Protein AF-A0A7V5C3I6-F1 (afdb_monomer_lite)

pLDDT: mean 86.33, std 15.43, range [36.5, 98.44]

Sequence (173 aa):
MKNFNYNYIMQIPNIIKRISQILKKQNAKAIIVGGSVRDHFLQLPVKDYDIEVYGLNSIKQLEKILKEYGKVNLVGKSFGVLKFVYDDQGYDFSFPRIETKVSQGHRGFDIECNGMMSFQEASLRRDFTINAMGYDIEEQKFIDPFGAKEDIQIKTLRHIDNSSFVEDPLRVY

Secondary structure (DSSP, 8-state):
-------PPPP--HHHHHHHHHHHHTT-EEEEETHHHHHHHTTPPP---EEEEES-S-HHHHHHHHHTTSEEEEE-TTTTEEEEEETTEEEEEE--EEEEE-SSSTT-EEEEE-TTS-HHHHHTTSSBGGGS-EEETTTTEEE-TT-HHHHHHHT---BS-TTGGGG-GGGG-

Foldseek 3Di:
DPPQPPPDQDDDDPVVLVLQVVLVVLVKFKKWFFPQQLCVSVVHDRDATEIEMADDADLVVVVVSLVVAADWDQDDPQFAWIWRAHPNDTHIYGYQWDWDAQDADDVRTRIDGGRHDDLLRSLLLDFWQSRSKIATSVVSDIDRPQCNSVCVVVVHTHGSDPVCVVGDPVSPD

Structure (mmCIF, N/CA/C/O backbone):
data_AF-A0A7V5C3I6-F1
#
_entry.id   AF-A0A7V5C3I6-F1
#
loop_
_atom_site.group_PDB
_atom_site.id
_atom_site.type_symbol
_atom_site.label_atom_id
_atom_site.label_alt_id
_atom_site.label_comp_id
_atom_site.label_asym_id
_atom_site.label_entity_id
_atom_site.label_seq_id
_atom_site.pdbx_PDB_ins_code
_atom_site.Cartn_x
_atom_site.Cartn_y
_atom_site.Cartn_z
_atom_site.occupancy
_atom_site.B_iso_or_equiv
_atom_site.auth_seq_id
_atom_site.auth_comp_id
_atom_site.auth_asym_id
_atom_site.auth_atom_id
_atom_site.pdbx_PDB_model_num
ATOM 1 N N . MET A 1 1 ? -2.925 4.618 -31.456 1.00 43.75 1 MET A N 1
ATOM 2 C CA . MET A 1 1 ? -2.403 4.551 -30.072 1.00 43.75 1 MET A CA 1
ATOM 3 C C . MET A 1 1 ? -3.512 5.023 -29.146 1.00 43.75 1 MET A C 1
ATOM 5 O O . MET A 1 1 ? -4.121 6.038 -29.458 1.00 43.75 1 MET A O 1
ATOM 9 N N . LYS A 1 2 ? -3.862 4.276 -28.090 1.00 46.72 2 LYS A N 1
ATOM 10 C CA . LYS A 1 2 ? -4.814 4.788 -27.092 1.00 46.72 2 LYS A CA 1
ATOM 11 C C . LYS A 1 2 ? -4.102 5.916 -26.343 1.00 46.72 2 LYS A C 1
ATOM 13 O O . LYS A 1 2 ? -3.099 5.656 -25.690 1.00 46.72 2 LYS A O 1
ATOM 18 N N . ASN A 1 3 ? -4.590 7.148 -26.469 1.00 45.53 3 ASN A N 1
ATOM 19 C CA . ASN A 1 3 ? -4.168 8.242 -25.601 1.00 45.53 3 ASN A CA 1
ATOM 20 C C . ASN A 1 3 ? -4.714 7.939 -24.207 1.00 45.53 3 ASN A C 1
ATOM 22 O O . ASN A 1 3 ? -5.885 8.182 -23.918 1.00 45.53 3 ASN A O 1
ATOM 26 N N . PHE A 1 4 ? -3.890 7.325 -23.369 1.00 53.56 4 PHE A N 1
ATOM 27 C CA . PHE A 1 4 ? -4.213 7.139 -21.967 1.00 53.56 4 PHE A CA 1
ATOM 28 C C . PHE A 1 4 ? -4.214 8.522 -21.311 1.00 53.56 4 PHE A C 1
ATOM 30 O O . PHE A 1 4 ? -3.188 9.191 -21.214 1.00 53.56 4 PHE A O 1
ATOM 37 N N . ASN A 1 5 ? -5.395 9.000 -20.933 1.00 50.06 5 ASN A N 1
ATOM 38 C CA . ASN A 1 5 ? -5.539 10.268 -20.238 1.00 50.06 5 ASN A CA 1
ATOM 39 C C . ASN A 1 5 ? -5.272 10.010 -18.749 1.00 50.06 5 ASN A C 1
ATOM 41 O O . ASN A 1 5 ? -6.142 9.538 -18.024 1.00 50.06 5 ASN A O 1
ATOM 45 N N . TYR A 1 6 ? -4.035 10.238 -18.311 1.00 54.91 6 TYR A N 1
ATOM 46 C CA . TYR A 1 6 ? -3.531 9.816 -16.995 1.00 54.91 6 TYR A CA 1
ATOM 47 C C . TYR A 1 6 ? -3.998 10.676 -15.806 1.00 54.91 6 TYR A C 1
ATOM 49 O O . TYR A 1 6 ? -3.536 10.477 -14.688 1.00 54.91 6 TYR A O 1
ATOM 57 N N . ASN A 1 7 ? -4.916 11.620 -16.029 1.00 56.94 7 ASN A N 1
ATOM 58 C CA . ASN A 1 7 ? -5.404 12.567 -15.018 1.00 56.94 7 ASN A CA 1
ATOM 59 C C . ASN A 1 7 ? -6.682 12.103 -14.294 1.00 56.94 7 ASN A C 1
ATOM 61 O O . ASN A 1 7 ? -7.469 12.930 -13.840 1.00 56.94 7 ASN A O 1
ATOM 65 N N . TYR A 1 8 ? -6.916 10.796 -14.180 1.00 73.06 8 TYR A N 1
ATOM 66 C CA . TYR A 1 8 ? -8.081 10.286 -13.458 1.00 73.06 8 TYR A CA 1
ATOM 67 C C . TYR A 1 8 ? -7.733 9.919 -12.017 1.00 73.06 8 TYR A C 1
ATOM 69 O O . TYR A 1 8 ? -6.922 9.030 -11.763 1.00 73.06 8 TYR A O 1
ATOM 77 N N . ILE A 1 9 ? -8.404 10.603 -11.091 1.00 86.19 9 ILE A N 1
ATOM 78 C CA . ILE A 1 9 ? -8.501 10.258 -9.670 1.00 86.19 9 ILE A CA 1
ATOM 79 C C . ILE A 1 9 ? -8.999 8.811 -9.556 1.00 86.19 9 ILE A C 1
ATOM 81 O O . ILE A 1 9 ? -9.980 8.439 -10.210 1.00 86.19 9 ILE A O 1
ATOM 85 N N . MET A 1 10 ? -8.339 7.995 -8.731 1.00 91.44 10 MET A N 1
ATOM 86 C CA . MET A 1 10 ? -8.808 6.636 -8.455 1.00 91.44 10 MET A CA 1
ATOM 87 C C . MET A 1 10 ? -10.135 6.690 -7.692 1.00 91.44 10 MET A C 1
ATOM 89 O O . MET A 1 10 ? -10.285 7.424 -6.710 1.00 91.44 10 MET A O 1
ATOM 93 N N . GLN A 1 11 ? -11.113 5.895 -8.126 1.00 91.12 11 GLN A N 1
ATOM 94 C CA . GLN A 1 11 ? -12.330 5.687 -7.346 1.00 91.12 11 GLN A CA 1
ATOM 95 C C . GLN A 1 11 ? -12.009 4.723 -6.215 1.00 91.12 11 GLN A C 1
ATOM 97 O O . GLN A 1 11 ? -11.634 3.591 -6.471 1.00 91.12 11 GLN A O 1
ATOM 102 N N . ILE A 1 12 ? -12.124 5.190 -4.974 1.00 94.12 12 ILE A N 1
ATOM 103 C CA . ILE A 1 12 ? -11.681 4.453 -3.787 1.00 94.12 12 ILE A CA 1
ATOM 104 C C . ILE A 1 12 ? -12.865 4.293 -2.827 1.00 94.12 12 ILE A C 1
ATOM 106 O O . ILE A 1 12 ? -13.585 5.279 -2.607 1.00 94.12 12 ILE A O 1
ATOM 110 N N . PRO A 1 13 ? -13.053 3.105 -2.219 1.00 95.94 13 PRO A N 1
ATOM 111 C CA . PRO A 1 13 ? -14.035 2.876 -1.166 1.00 95.94 13 PRO A CA 1
ATOM 112 C C . PRO A 1 13 ? -13.999 3.942 -0.063 1.00 95.94 13 PRO A C 1
ATOM 114 O O . PRO A 1 13 ? -12.937 4.324 0.435 1.00 95.94 13 PRO A O 1
ATOM 117 N N . ASN A 1 14 ? -15.178 4.398 0.369 1.00 97.12 14 ASN A N 1
ATOM 118 C CA . ASN A 1 14 ? -15.300 5.454 1.383 1.00 97.12 14 ASN A CA 1
ATOM 119 C C . ASN A 1 14 ? -14.627 5.085 2.711 1.00 97.12 14 ASN A C 1
ATOM 121 O O . ASN A 1 14 ? -14.082 5.959 3.383 1.00 97.12 14 ASN A O 1
ATOM 125 N N . ILE A 1 15 ? -14.625 3.799 3.071 1.00 97.69 15 ILE A N 1
ATOM 126 C CA . ILE A 1 15 ? -13.951 3.324 4.279 1.00 97.69 15 ILE A CA 1
ATOM 127 C C . ILE A 1 15 ? -12.433 3.546 4.216 1.00 97.69 15 ILE A C 1
ATOM 129 O O . ILE A 1 15 ? -11.852 4.045 5.178 1.00 97.69 15 ILE A O 1
ATOM 133 N N . ILE A 1 16 ? -11.800 3.286 3.067 1.00 97.88 16 ILE A N 1
ATOM 134 C CA . ILE A 1 16 ? -10.365 3.527 2.868 1.00 97.88 16 ILE A CA 1
ATOM 135 C C . ILE A 1 16 ? -10.072 5.031 2.949 1.00 97.88 16 ILE A C 1
ATOM 137 O O . ILE A 1 16 ? -9.150 5.434 3.655 1.00 97.88 16 ILE A O 1
ATOM 141 N N . LYS A 1 17 ? -10.893 5.876 2.304 1.00 97.81 17 LYS A N 1
ATOM 142 C CA . LYS A 1 17 ? -10.765 7.344 2.404 1.00 97.81 17 LYS A CA 1
ATOM 143 C C . LYS A 1 17 ? -10.857 7.823 3.856 1.00 97.81 17 LYS A C 1
ATOM 145 O O . LYS A 1 17 ? -10.061 8.648 4.290 1.00 97.81 17 LYS A O 1
ATOM 150 N N . ARG A 1 18 ? -11.797 7.278 4.633 1.00 98.00 18 ARG A N 1
ATOM 151 C CA . ARG A 1 18 ? -11.964 7.619 6.053 1.00 98.00 18 ARG A CA 1
ATOM 152 C C . ARG A 1 18 ? -10.750 7.211 6.891 1.00 98.00 18 ARG A C 1
ATOM 154 O O . ARG A 1 18 ? -10.293 8.005 7.709 1.00 98.00 18 ARG A O 1
ATOM 161 N N . ILE A 1 19 ? -10.215 6.008 6.681 1.00 98.25 19 ILE A N 1
ATOM 162 C CA . ILE A 1 19 ? -8.999 5.533 7.361 1.00 98.25 19 ILE A CA 1
ATOM 163 C C . ILE A 1 19 ? -7.799 6.417 6.998 1.00 98.25 19 ILE A C 1
ATOM 165 O O . ILE A 1 19 ? -7.055 6.836 7.883 1.00 98.25 19 ILE A O 1
ATOM 169 N N . SER A 1 20 ? -7.653 6.764 5.720 1.00 98.25 20 SER A N 1
ATOM 170 C CA . SER A 1 20 ? -6.598 7.650 5.219 1.00 98.25 20 SER A CA 1
ATOM 171 C C . SER A 1 20 ? -6.600 9.018 5.919 1.00 98.25 20 SER A C 1
ATOM 173 O O . SER A 1 20 ? -5.565 9.466 6.413 1.00 98.25 20 SER A O 1
ATOM 175 N N . GLN A 1 21 ? -7.773 9.627 6.109 1.00 98.19 21 GLN A N 1
ATOM 176 C CA . GLN A 1 21 ? -7.903 10.890 6.847 1.00 98.19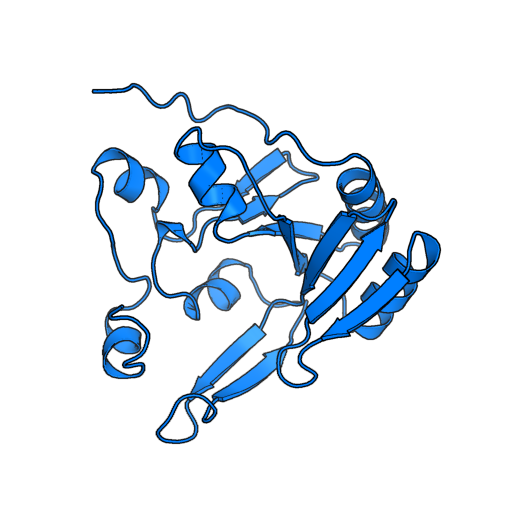 21 GLN A CA 1
ATOM 177 C C . GLN A 1 21 ? -7.475 10.782 8.319 1.00 98.19 21 GLN A C 1
ATOM 179 O O . GLN A 1 21 ? -6.961 11.743 8.895 1.00 98.19 21 GLN A O 1
ATOM 184 N N . ILE A 1 22 ? -7.693 9.630 8.959 1.00 97.69 22 ILE A N 1
ATOM 185 C CA . ILE A 1 22 ? -7.268 9.385 10.347 1.00 97.69 22 ILE A CA 1
ATOM 186 C C . ILE A 1 22 ? -5.752 9.239 10.416 1.00 97.69 22 ILE A C 1
ATOM 188 O O . ILE A 1 22 ? -5.126 9.824 11.299 1.00 97.69 22 ILE A O 1
ATOM 192 N N . LEU A 1 23 ? -5.165 8.509 9.467 1.00 97.94 23 LEU A N 1
ATOM 193 C CA . LEU A 1 23 ? -3.717 8.378 9.337 1.00 97.94 23 LEU A CA 1
ATOM 194 C C . LEU A 1 23 ? -3.065 9.747 9.122 1.00 97.94 23 LEU A C 1
ATOM 196 O O . LEU A 1 23 ? -2.117 10.079 9.832 1.00 97.94 23 LEU A O 1
ATOM 200 N N . LYS A 1 24 ? -3.649 10.597 8.268 1.00 97.81 24 LYS A N 1
ATOM 201 C CA . LYS A 1 24 ? -3.177 11.971 8.037 1.00 97.81 24 LYS A CA 1
ATOM 202 C C . LYS A 1 24 ? -3.091 12.793 9.319 1.00 97.81 24 LYS A C 1
ATOM 204 O O . LYS A 1 24 ? -2.102 13.487 9.538 1.00 97.81 24 LYS A O 1
ATOM 209 N N . LYS A 1 25 ? -4.082 12.681 10.210 1.00 97.12 25 LYS A N 1
ATOM 210 C CA . LYS A 1 25 ? -4.068 13.362 11.522 1.00 97.12 25 LYS A CA 1
ATOM 211 C C . LYS A 1 25 ? -2.940 12.885 12.442 1.00 97.12 25 LYS A C 1
ATOM 213 O O . LYS A 1 25 ? -2.600 13.586 13.387 1.00 97.12 25 LYS A O 1
ATOM 218 N N . GLN A 1 26 ? -2.374 11.710 12.179 1.00 95.94 26 GLN A N 1
ATOM 219 C CA . GLN A 1 26 ? -1.229 11.150 12.897 1.00 95.94 26 GLN A CA 1
ATOM 220 C C . GLN A 1 26 ? 0.094 11.357 12.141 1.00 95.94 26 GLN A C 1
ATOM 222 O O . GLN A 1 26 ? 1.077 10.697 12.461 1.00 95.94 26 GLN A O 1
ATOM 227 N N . ASN A 1 27 ? 0.129 12.261 11.151 1.00 96.19 27 ASN A N 1
ATOM 228 C CA . ASN A 1 27 ? 1.264 12.481 10.244 1.00 96.19 27 ASN A CA 1
ATOM 229 C C . ASN A 1 27 ? 1.679 11.228 9.452 1.00 96.19 27 ASN A C 1
ATOM 231 O O . ASN A 1 27 ? 2.820 11.110 9.007 1.00 96.19 27 ASN A O 1
ATOM 235 N N . ALA A 1 28 ? 0.740 10.305 9.257 1.00 97.62 28 ALA A N 1
ATOM 236 C CA . ALA A 1 28 ? 0.895 9.130 8.420 1.00 97.62 28 ALA A CA 1
ATOM 237 C C . ALA A 1 28 ? 0.120 9.289 7.108 1.00 97.62 28 ALA A C 1
ATOM 239 O O . ALA A 1 28 ? -0.793 10.105 6.996 1.00 97.62 28 ALA A O 1
ATOM 240 N N . LYS A 1 29 ? 0.463 8.487 6.106 1.00 97.50 29 LYS A N 1
ATOM 241 C CA . LYS A 1 29 ? -0.209 8.468 4.804 1.00 97.50 29 LYS A CA 1
ATOM 242 C C . LYS A 1 29 ? -0.487 7.044 4.359 1.00 97.50 29 LYS A C 1
ATOM 244 O O . LYS A 1 29 ? 0.304 6.138 4.618 1.00 97.50 29 LYS A O 1
ATOM 249 N N . ALA A 1 30 ? -1.617 6.877 3.689 1.00 98.25 30 ALA A N 1
ATOM 250 C CA . ALA A 1 30 ? -2.026 5.635 3.062 1.00 98.25 30 ALA A CA 1
ATOM 251 C C . ALA A 1 30 ? -1.790 5.740 1.552 1.00 98.25 30 ALA A C 1
ATOM 253 O O . ALA A 1 30 ? -2.317 6.643 0.897 1.00 98.25 30 ALA A O 1
ATOM 254 N N . ILE A 1 31 ? -0.988 4.823 1.018 1.00 98.44 31 ILE A N 1
ATOM 255 C CA . ILE A 1 31 ? -0.669 4.749 -0.405 1.00 98.44 31 ILE A CA 1
ATOM 256 C C . ILE A 1 31 ? -1.265 3.453 -0.946 1.00 98.44 31 ILE A C 1
ATOM 258 O O . ILE A 1 31 ? -0.941 2.375 -0.457 1.00 98.44 31 ILE A O 1
ATOM 262 N N . ILE A 1 32 ? -2.134 3.552 -1.950 1.00 97.94 32 ILE A N 1
ATOM 263 C CA . ILE A 1 32 ? -2.623 2.379 -2.686 1.00 97.94 32 ILE A CA 1
ATOM 264 C C . ILE A 1 32 ? -1.499 1.900 -3.600 1.00 97.94 32 ILE A C 1
ATOM 266 O O . ILE A 1 32 ? -0.868 2.725 -4.260 1.00 97.94 32 ILE A O 1
ATOM 270 N N . VAL A 1 33 ? -1.235 0.595 -3.636 1.00 96.69 33 VAL A N 1
ATOM 271 C CA . VAL A 1 33 ? -0.082 0.018 -4.342 1.00 96.69 33 VAL A CA 1
ATOM 272 C C . VAL A 1 33 ? -0.453 -1.191 -5.201 1.00 96.69 33 VAL A C 1
ATOM 274 O O . VAL A 1 33 ? -1.577 -1.696 -5.168 1.00 96.69 33 VAL A O 1
ATOM 277 N N . GLY A 1 34 ? 0.518 -1.660 -5.987 1.00 90.81 34 GLY A N 1
ATOM 278 C CA . GLY A 1 34 ? 0.451 -2.950 -6.666 1.00 90.81 34 GLY A CA 1
ATOM 279 C C . GLY A 1 34 ? -0.521 -2.981 -7.844 1.00 90.81 34 GLY A C 1
ATOM 280 O O . GLY A 1 34 ? -0.663 -2.012 -8.596 1.00 90.81 34 GLY A O 1
ATOM 281 N N . GLY A 1 35 ? -1.178 -4.132 -8.018 1.00 91.00 35 GLY A N 1
ATOM 282 C CA . GLY A 1 35 ? -2.026 -4.411 -9.178 1.00 91.00 35 GLY A CA 1
ATOM 283 C C . GLY A 1 35 ? -3.177 -3.423 -9.338 1.00 91.00 35 GLY A C 1
ATOM 284 O O . GLY A 1 35 ? -3.503 -3.057 -10.459 1.00 91.00 35 GLY A O 1
ATOM 285 N N . SER A 1 36 ? -3.727 -2.914 -8.235 1.00 93.56 36 SER A N 1
ATOM 286 C CA . SER A 1 36 ? -4.825 -1.942 -8.248 1.00 93.56 36 SER A CA 1
ATOM 287 C C . SER A 1 36 ? -4.473 -0.642 -8.985 1.00 93.56 36 SER A C 1
ATOM 289 O O . SER A 1 36 ? -5.273 -0.126 -9.769 1.0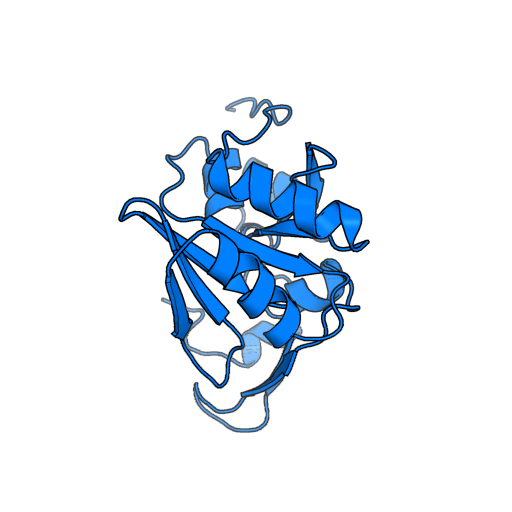0 93.56 36 SER A O 1
ATOM 291 N N . VAL A 1 37 ? -3.249 -0.138 -8.795 1.00 94.44 37 VAL A N 1
ATOM 292 C CA . VAL A 1 37 ? -2.767 1.072 -9.468 1.00 94.44 37 VAL A CA 1
ATOM 293 C C . VAL A 1 37 ? -2.502 0.762 -10.938 1.00 94.44 37 VAL A C 1
ATOM 295 O O . VAL A 1 37 ? -2.988 1.476 -11.808 1.00 94.44 37 VAL A O 1
ATOM 298 N N . ARG A 1 38 ? -1.807 -0.340 -11.244 1.00 92.88 38 ARG A N 1
ATOM 299 C CA . ARG A 1 38 ? -1.581 -0.792 -12.628 1.00 92.88 38 ARG A CA 1
ATOM 300 C C . ARG A 1 38 ? -2.895 -0.929 -13.402 1.00 92.88 38 ARG A C 1
ATOM 302 O O . ARG A 1 38 ? -3.021 -0.408 -14.509 1.00 92.88 38 ARG A O 1
ATOM 309 N N . ASP A 1 39 ? -3.867 -1.620 -12.822 1.00 92.25 39 ASP A N 1
ATOM 310 C CA . ASP A 1 39 ? -5.148 -1.927 -13.451 1.00 92.25 39 ASP A CA 1
ATOM 311 C C . ASP A 1 39 ? -5.941 -0.641 -13.727 1.00 92.25 39 ASP A C 1
ATOM 313 O O . ASP A 1 39 ? -6.507 -0.502 -14.812 1.00 92.25 39 ASP A O 1
ATOM 317 N N . HIS A 1 40 ? -5.872 0.360 -12.837 1.00 91.50 40 HIS A N 1
ATOM 318 C CA . HIS A 1 40 ? -6.418 1.700 -13.093 1.00 91.50 40 HIS A CA 1
ATOM 319 C C . HIS A 1 40 ? -5.805 2.356 -14.339 1.00 91.50 40 HIS A C 1
ATOM 321 O O . HIS A 1 40 ? -6.535 2.828 -15.212 1.00 91.50 40 HIS A O 1
ATOM 327 N N . PHE A 1 41 ? -4.474 2.340 -14.479 1.00 87.69 41 PHE A N 1
ATOM 328 C CA . PHE A 1 41 ? -3.796 2.881 -15.669 1.00 87.69 41 PHE A CA 1
ATOM 329 C C . PHE A 1 41 ? -4.163 2.118 -16.951 1.00 87.69 41 PHE A C 1
ATOM 331 O O . PHE A 1 41 ? -4.252 2.716 -18.026 1.00 87.69 41 PHE A O 1
ATOM 338 N N . LEU A 1 42 ? -4.413 0.812 -16.839 1.00 88.44 42 LEU A N 1
ATOM 339 C CA . LEU A 1 42 ? -4.854 -0.045 -17.940 1.00 88.44 42 LEU A CA 1
ATOM 340 C C . LEU A 1 42 ? -6.361 0.052 -18.236 1.00 88.44 42 LEU A C 1
ATOM 342 O O . LEU A 1 42 ? -6.817 -0.562 -19.202 1.00 88.44 42 LEU A O 1
ATOM 346 N N . GLN A 1 43 ? -7.120 0.841 -17.465 1.00 88.56 43 GLN A N 1
ATOM 347 C CA . GLN A 1 43 ? -8.585 0.941 -17.542 1.00 88.56 43 GLN A CA 1
ATOM 348 C C . GLN A 1 43 ? -9.281 -0.413 -17.322 1.00 88.56 43 GLN A C 1
ATOM 350 O O . GLN A 1 43 ? -10.293 -0.724 -17.953 1.00 88.56 43 GLN A O 1
ATOM 355 N N . LEU A 1 44 ? -8.715 -1.231 -16.438 1.00 90.56 44 LEU A N 1
ATOM 356 C CA . LEU A 1 44 ? -9.274 -2.502 -16.000 1.00 90.56 44 LEU A CA 1
ATOM 357 C C . LEU A 1 44 ? -10.013 -2.320 -14.663 1.00 90.56 44 LEU A C 1
ATOM 359 O O . LEU A 1 44 ? -9.680 -1.418 -13.892 1.00 90.56 44 LEU A O 1
ATOM 363 N N . PRO A 1 45 ? -11.014 -3.165 -14.359 1.00 89.38 45 PRO A N 1
ATOM 364 C CA . PRO A 1 45 ? -11.657 -3.153 -13.050 1.00 89.38 45 PRO A CA 1
ATOM 365 C C . PRO A 1 45 ? -10.646 -3.439 -11.933 1.00 89.38 45 PRO A C 1
ATOM 367 O O . PRO A 1 45 ? -9.978 -4.473 -11.958 1.00 89.38 45 PRO A O 1
ATOM 370 N N . VAL A 1 46 ? -10.578 -2.552 -10.939 1.00 91.81 46 VAL A N 1
ATOM 371 C CA . VAL A 1 46 ? -9.808 -2.778 -9.710 1.00 91.81 46 VAL A CA 1
ATOM 372 C C . VAL A 1 46 ? -10.552 -3.800 -8.854 1.00 91.81 46 VAL A C 1
ATOM 374 O O . VAL A 1 46 ? -11.710 -3.578 -8.499 1.00 91.81 46 VAL A O 1
ATOM 377 N N . LYS A 1 47 ? -9.899 -4.926 -8.561 1.00 86.38 47 LYS A N 1
ATOM 378 C CA . LYS A 1 47 ? -10.495 -6.048 -7.816 1.00 86.38 47 LYS A CA 1
ATOM 379 C C . LYS A 1 47 ? -10.222 -5.963 -6.322 1.00 86.38 47 LYS A C 1
ATOM 381 O O . LYS A 1 47 ? -11.143 -6.093 -5.526 1.00 86.38 47 LYS A O 1
ATOM 386 N N . ASP A 1 48 ? -8.970 -5.692 -5.981 1.00 90.88 48 ASP A N 1
ATOM 387 C CA . ASP A 1 48 ? -8.459 -5.700 -4.617 1.00 90.88 48 ASP A CA 1
ATOM 388 C C . ASP A 1 48 ? -7.712 -4.388 -4.351 1.00 90.88 48 ASP A C 1
ATOM 390 O O . ASP A 1 48 ? -7.135 -3.802 -5.271 1.00 90.88 48 ASP A O 1
ATOM 394 N N . TYR A 1 49 ? -7.734 -3.916 -3.104 1.00 96.50 49 TYR A N 1
ATOM 395 C CA . TYR A 1 49 ? -6.947 -2.762 -2.674 1.00 96.50 49 TYR A CA 1
ATOM 396 C C . TYR A 1 49 ? -5.890 -3.205 -1.670 1.00 96.50 49 TYR A C 1
ATOM 398 O O . TYR A 1 49 ? -6.225 -3.627 -0.561 1.00 96.50 49 TYR A O 1
ATOM 406 N N . ASP A 1 50 ? -4.635 -3.011 -2.061 1.00 96.12 50 ASP A N 1
ATOM 407 C CA . ASP A 1 50 ? -3.467 -3.109 -1.195 1.00 96.12 50 ASP A CA 1
ATOM 408 C C . ASP A 1 50 ? -3.049 -1.696 -0.782 1.00 96.12 50 ASP A C 1
ATOM 410 O O . ASP A 1 50 ? -2.822 -0.830 -1.635 1.00 96.12 50 ASP A O 1
ATOM 414 N N . ILE A 1 51 ? -2.963 -1.446 0.523 1.00 98.00 51 ILE A N 1
ATOM 415 C CA . ILE A 1 51 ? -2.663 -0.136 1.098 1.00 98.00 51 ILE A CA 1
ATOM 416 C C . ILE A 1 51 ? -1.405 -0.234 1.953 1.00 98.00 51 ILE A C 1
ATOM 418 O O . ILE A 1 51 ? -1.394 -0.848 3.017 1.00 98.00 51 ILE A O 1
ATOM 422 N N . GLU A 1 52 ? -0.349 0.440 1.522 1.00 97.44 52 GLU A N 1
ATOM 423 C CA . GLU A 1 52 ? 0.896 0.555 2.270 1.00 97.44 52 GLU A CA 1
ATOM 424 C C . GLU A 1 52 ? 0.884 1.855 3.088 1.00 97.44 52 GLU A C 1
ATOM 426 O O . GLU A 1 52 ? 0.633 2.945 2.563 1.00 97.44 52 GLU A O 1
ATOM 431 N N . VAL A 1 53 ? 1.101 1.743 4.400 1.00 97.69 53 VAL A N 1
ATOM 432 C CA . VAL A 1 53 ? 0.984 2.859 5.347 1.00 97.69 53 VAL A CA 1
ATOM 433 C C . VAL A 1 53 ? 2.357 3.348 5.784 1.00 97.69 53 VAL A C 1
ATOM 435 O O . VAL A 1 53 ? 3.136 2.611 6.382 1.00 97.69 53 VAL A O 1
ATOM 438 N N . TYR A 1 54 ? 2.610 4.631 5.549 1.00 97.56 54 TYR A N 1
ATOM 439 C CA . TYR A 1 54 ? 3.864 5.315 5.853 1.00 97.56 54 TYR A CA 1
ATOM 440 C C . TYR A 1 54 ? 3.664 6.342 6.965 1.00 97.56 54 TYR A C 1
ATOM 442 O O . TYR A 1 54 ? 2.590 6.923 7.079 1.00 97.56 54 TYR A O 1
ATOM 450 N N . GLY A 1 55 ? 4.698 6.616 7.755 1.00 96.69 55 GLY A N 1
ATOM 451 C CA . GLY A 1 55 ? 4.682 7.610 8.833 1.00 96.69 55 GLY A CA 1
ATOM 452 C C . GLY A 1 55 ? 4.160 7.097 10.179 1.00 96.69 55 GLY A C 1
ATOM 453 O O . GLY A 1 55 ? 4.041 7.875 11.120 1.00 96.69 55 GLY A O 1
ATOM 454 N N . LEU A 1 56 ? 3.898 5.792 10.321 1.00 95.31 56 LEU A N 1
ATOM 455 C CA . LEU A 1 56 ? 3.615 5.166 11.618 1.00 95.31 56 LEU A CA 1
ATOM 456 C C . LEU A 1 56 ? 4.827 4.403 12.166 1.00 95.31 56 LEU A C 1
ATOM 458 O O . LEU A 1 56 ? 5.535 3.726 11.427 1.00 95.31 56 LEU A O 1
ATOM 462 N N . ASN A 1 57 ? 5.020 4.447 13.486 1.00 92.38 57 ASN A N 1
ATOM 463 C CA . ASN A 1 57 ? 6.144 3.773 14.153 1.00 92.38 57 ASN A CA 1
ATOM 464 C C . ASN A 1 57 ? 5.918 2.271 14.373 1.00 92.38 57 ASN A C 1
ATOM 466 O O . ASN A 1 57 ? 6.866 1.527 14.605 1.00 92.38 57 ASN A O 1
ATOM 470 N N . SER A 1 58 ? 4.666 1.804 14.370 1.00 90.88 58 SER A N 1
ATOM 471 C CA . SER A 1 58 ? 4.362 0.404 14.669 1.00 90.88 58 SER A CA 1
ATOM 472 C C . SER A 1 58 ? 3.102 -0.084 13.975 1.00 90.88 58 SER A C 1
ATOM 474 O O . SER A 1 58 ? 2.061 0.572 14.019 1.00 90.88 58 SER A O 1
ATOM 476 N N . ILE A 1 59 ? 3.160 -1.304 13.439 1.00 89.81 59 ILE A N 1
ATOM 477 C CA . ILE A 1 59 ? 1.999 -1.994 12.868 1.00 89.81 59 ILE A CA 1
ATOM 478 C C . ILE A 1 59 ? 0.862 -2.167 13.886 1.00 89.81 59 ILE A C 1
ATOM 480 O O . ILE A 1 59 ? -0.306 -2.146 13.516 1.00 89.81 59 ILE A O 1
ATOM 484 N N . LYS A 1 60 ? 1.178 -2.246 15.188 1.00 91.44 60 LYS A N 1
ATOM 485 C CA . LYS A 1 60 ? 0.170 -2.310 16.261 1.00 91.44 60 LYS A CA 1
ATOM 486 C C . LYS A 1 60 ? -0.676 -1.037 16.338 1.00 91.44 60 LYS A C 1
ATOM 488 O O . LYS A 1 60 ? -1.851 -1.100 16.688 1.00 91.44 60 LYS A O 1
ATOM 493 N N . GLN A 1 61 ? -0.090 0.119 16.020 1.00 93.94 61 GLN A N 1
ATOM 494 C CA . GLN A 1 61 ? -0.819 1.387 15.963 1.00 93.94 61 GLN A CA 1
ATOM 495 C C . GLN A 1 61 ? -1.814 1.376 14.801 1.00 93.94 61 GLN A C 1
ATOM 497 O O . GLN A 1 61 ? -2.973 1.735 14.994 1.00 93.94 61 GLN A O 1
ATOM 502 N N . LEU A 1 62 ? -1.389 0.890 13.632 1.00 95.12 62 LEU A N 1
ATOM 503 C CA . LEU A 1 62 ? -2.273 0.700 12.484 1.00 95.12 62 LEU A CA 1
ATOM 504 C C . LEU A 1 62 ? -3.397 -0.294 12.795 1.00 95.12 62 LEU A C 1
ATOM 506 O O . LEU A 1 62 ? -4.561 0.009 12.563 1.00 95.12 62 LEU A O 1
ATOM 510 N N . GLU A 1 63 ? -3.069 -1.442 13.388 1.00 95.06 63 GLU A N 1
ATOM 511 C CA . GLU A 1 63 ? -4.050 -2.446 13.808 1.00 95.06 63 GLU A CA 1
ATOM 512 C C . GLU A 1 63 ? -5.111 -1.847 14.739 1.00 95.06 63 GLU A C 1
ATOM 514 O O . GLU A 1 63 ? -6.301 -2.096 14.550 1.00 95.06 63 GLU A O 1
ATOM 519 N N . LYS A 1 64 ? -4.699 -1.025 15.715 1.00 95.50 64 LYS A N 1
ATOM 520 C CA . LYS A 1 64 ? -5.624 -0.335 16.622 1.00 95.50 64 LYS A CA 1
ATOM 521 C C . LYS A 1 64 ? -6.582 0.583 15.861 1.00 95.50 64 LYS A C 1
ATOM 523 O O . LYS A 1 64 ? -7.778 0.502 16.104 1.00 95.50 64 LYS A O 1
ATOM 528 N N . ILE A 1 65 ? -6.069 1.397 14.933 1.00 96.44 65 ILE A N 1
ATOM 529 C CA . ILE A 1 65 ? -6.889 2.300 14.106 1.00 96.44 65 ILE A CA 1
ATOM 530 C C . ILE A 1 65 ? -7.906 1.499 13.291 1.00 96.44 65 ILE A C 1
ATOM 532 O O . ILE A 1 65 ? -9.086 1.826 13.288 1.00 96.44 65 ILE A O 1
ATOM 536 N N . LEU A 1 66 ? -7.472 0.431 12.619 1.00 97.44 66 LEU A N 1
ATOM 537 C CA . LEU A 1 66 ? -8.344 -0.381 11.767 1.00 97.44 66 LEU A CA 1
ATOM 538 C C . LEU A 1 66 ? -9.445 -1.092 12.574 1.00 97.44 66 LEU A C 1
ATOM 540 O O . LEU A 1 66 ? -10.597 -1.141 12.139 1.00 97.44 66 LEU A O 1
ATOM 544 N N . LYS A 1 67 ? -9.122 -1.591 13.776 1.00 96.94 67 LYS A N 1
ATOM 545 C CA . LYS A 1 67 ? -10.083 -2.264 14.669 1.00 96.94 67 LYS A CA 1
ATOM 546 C C . LYS A 1 67 ? -11.224 -1.368 15.150 1.00 96.94 67 LYS A C 1
ATOM 548 O O . LYS A 1 67 ? -12.251 -1.892 15.566 1.00 96.94 67 LYS A O 1
ATOM 553 N N . GLU A 1 68 ? -11.076 -0.046 15.084 1.00 97.19 68 GLU A N 1
ATOM 554 C CA . GLU A 1 68 ? -12.167 0.888 15.399 1.00 97.19 68 GLU A CA 1
ATOM 555 C C . GLU A 1 68 ? -13.289 0.862 14.347 1.00 97.19 68 GLU A C 1
ATOM 557 O O . GLU A 1 68 ? -14.402 1.299 14.635 1.00 97.19 68 GLU A O 1
ATOM 562 N N . TYR A 1 69 ? -13.020 0.341 13.145 1.00 97.00 69 TYR A N 1
ATOM 563 C CA . TYR A 1 69 ? -13.955 0.383 12.018 1.00 97.00 69 TYR A CA 1
ATOM 564 C C . TYR A 1 69 ? -14.427 -0.988 11.545 1.00 97.00 69 TYR A C 1
ATOM 566 O O . TYR A 1 69 ? -15.502 -1.085 10.964 1.00 97.00 69 TYR A O 1
ATOM 574 N N . GLY A 1 70 ? -13.650 -2.045 11.768 1.00 96.38 70 GLY A N 1
ATOM 575 C CA . GLY A 1 70 ? -13.945 -3.364 11.220 1.00 96.38 70 GLY A CA 1
ATOM 576 C C . GLY A 1 70 ? -13.091 -4.464 11.833 1.00 96.38 70 GLY A C 1
ATOM 577 O O . GLY A 1 70 ? -12.325 -4.249 12.774 1.00 96.38 70 GLY A O 1
ATOM 578 N N . LYS A 1 71 ? -13.235 -5.679 11.303 1.00 96.88 71 LYS A N 1
ATOM 579 C CA . LYS A 1 71 ? -12.475 -6.837 11.786 1.00 96.88 71 LYS A CA 1
ATOM 580 C C . LYS A 1 71 ? -11.066 -6.784 11.209 1.00 96.88 71 LYS A C 1
ATOM 582 O O . LYS A 1 71 ? -10.894 -6.530 10.022 1.00 96.88 71 LYS A O 1
ATOM 587 N N . VAL A 1 72 ? -10.064 -7.063 12.036 1.00 95.19 72 VAL A N 1
ATOM 588 C CA . VAL A 1 72 ? -8.662 -7.097 11.607 1.00 95.19 72 VAL A CA 1
ATOM 589 C C . VAL A 1 72 ? -8.066 -8.442 11.964 1.00 95.19 72 VAL A C 1
ATOM 591 O O . VAL A 1 72 ? -8.052 -8.823 13.134 1.00 95.19 72 VAL A O 1
ATOM 594 N N . ASN A 1 73 ? -7.545 -9.128 10.953 1.00 89.94 73 ASN A N 1
ATOM 595 C CA . ASN A 1 73 ? -6.801 -10.366 11.108 1.00 89.94 73 ASN A CA 1
ATOM 596 C C . ASN A 1 73 ? -5.359 -10.132 10.666 1.00 89.94 73 ASN A C 1
ATOM 598 O O . ASN A 1 73 ? -5.109 -9.686 9.548 1.00 89.94 73 ASN A O 1
ATOM 602 N N . LEU A 1 74 ? -4.399 -10.457 11.527 1.00 80.19 74 LEU A N 1
ATOM 603 C CA . LEU A 1 74 ? -2.994 -10.464 11.139 1.00 80.19 74 LEU A CA 1
ATOM 604 C C . LEU A 1 74 ? -2.742 -11.689 10.253 1.00 80.19 74 LEU A C 1
ATOM 606 O O . LEU A 1 74 ? -2.847 -12.824 10.723 1.00 80.19 74 LEU A O 1
ATOM 610 N N . VAL A 1 75 ? -2.414 -11.464 8.984 1.00 72.81 75 VAL A N 1
ATOM 611 C CA . VAL A 1 75 ? -2.132 -12.529 8.016 1.00 72.81 75 VAL A CA 1
ATOM 612 C C . VAL A 1 75 ? -0.660 -12.463 7.643 1.00 72.81 75 VAL A C 1
ATOM 614 O O . VAL A 1 75 ? -0.113 -11.392 7.414 1.00 72.81 75 VAL A O 1
ATOM 617 N N . GLY A 1 76 ? 0.004 -13.621 7.622 1.00 60.91 76 GLY A N 1
ATOM 618 C CA . GLY A 1 76 ? 1.434 -13.683 7.333 1.00 60.91 76 GLY A CA 1
ATOM 619 C C . GLY A 1 76 ? 2.243 -12.910 8.372 1.00 60.91 76 GLY A C 1
ATOM 620 O O . GLY A 1 76 ? 2.790 -11.858 8.067 1.00 60.91 76 GLY A O 1
ATOM 621 N N . LYS A 1 77 ? 2.347 -13.441 9.602 1.00 55.09 77 LYS A N 1
ATOM 622 C CA . LYS A 1 77 ? 3.150 -12.847 10.694 1.00 55.09 77 LYS A CA 1
ATOM 623 C C . LYS A 1 77 ? 4.553 -12.404 10.250 1.00 55.09 77 LYS A C 1
ATOM 625 O O . LYS A 1 77 ? 5.055 -11.426 10.785 1.00 55.09 77 LYS A O 1
ATOM 630 N N . SER A 1 78 ? 5.146 -13.095 9.275 1.00 60.12 78 SER A N 1
ATOM 631 C CA . SER A 1 78 ? 6.450 -12.770 8.688 1.00 60.12 78 SER A CA 1
ATOM 632 C C . SER A 1 78 ? 6.446 -11.510 7.809 1.00 60.12 78 SER A C 1
ATOM 634 O O . SER A 1 78 ? 7.465 -10.851 7.698 1.00 60.12 78 SER A O 1
ATOM 636 N N . PHE A 1 79 ? 5.313 -11.160 7.197 1.00 63.84 79 PHE A N 1
ATOM 637 C CA . PHE A 1 79 ? 5.190 -10.154 6.136 1.00 63.84 79 PHE A CA 1
ATOM 638 C C . PHE A 1 79 ? 4.572 -8.823 6.585 1.00 63.84 79 PHE A C 1
ATOM 640 O O . PHE A 1 79 ? 4.599 -7.859 5.820 1.00 63.84 79 PHE A O 1
ATOM 647 N N . GLY A 1 80 ? 4.005 -8.765 7.795 1.00 76.44 80 GLY A N 1
ATOM 648 C CA . GLY A 1 80 ? 3.455 -7.528 8.354 1.00 76.44 80 GLY A CA 1
ATOM 649 C C . GLY A 1 80 ? 2.220 -7.002 7.613 1.00 76.44 80 GLY A C 1
ATOM 650 O O . GLY A 1 80 ? 2.107 -5.794 7.410 1.00 76.44 80 GLY A O 1
ATOM 651 N N . VAL A 1 81 ? 1.307 -7.892 7.200 1.00 90.69 81 VAL A N 1
ATOM 652 C CA . VAL A 1 81 ? 0.046 -7.529 6.527 1.00 90.69 81 VAL A CA 1
ATOM 653 C C . VAL A 1 81 ? -1.147 -7.725 7.470 1.00 90.69 81 VAL A C 1
ATOM 655 O O . VAL A 1 81 ? -1.309 -8.759 8.123 1.00 90.69 81 VAL A O 1
ATOM 658 N N . LEU A 1 82 ? -2.000 -6.711 7.545 1.00 94.38 82 LEU A N 1
ATOM 659 C CA . LEU A 1 82 ? -3.255 -6.689 8.282 1.00 94.38 82 LEU A CA 1
ATOM 660 C C . LEU A 1 82 ? -4.408 -6.802 7.289 1.00 94.38 82 LEU A C 1
ATOM 662 O O . LEU A 1 82 ? -4.683 -5.868 6.539 1.00 94.38 82 LEU A O 1
ATOM 666 N N . LYS A 1 83 ? -5.119 -7.928 7.328 1.00 95.62 83 LYS A N 1
ATOM 667 C CA . LYS A 1 83 ? -6.347 -8.110 6.561 1.00 95.62 83 LYS A CA 1
ATOM 668 C C . LYS A 1 83 ? -7.496 -7.433 7.294 1.00 95.62 83 LYS A C 1
ATOM 670 O O . LYS A 1 83 ? -7.935 -7.907 8.347 1.00 95.62 83 LYS A O 1
ATOM 675 N N . PHE A 1 84 ? -7.951 -6.315 6.751 1.00 97.06 84 PHE A N 1
ATOM 676 C CA . PHE A 1 84 ? -9.059 -5.520 7.257 1.00 97.06 84 PHE A CA 1
ATOM 677 C C . PHE A 1 84 ? -10.348 -5.908 6.534 1.00 97.06 84 PHE A C 1
ATOM 679 O O . PHE A 1 84 ? -10.394 -5.942 5.309 1.00 97.06 84 PHE A O 1
ATOM 686 N N . VAL A 1 85 ? -11.401 -6.212 7.288 1.00 97.06 85 VAL A N 1
ATOM 687 C CA . VAL A 1 85 ? -12.711 -6.583 6.747 1.00 97.06 85 VAL A CA 1
ATOM 688 C C . VAL A 1 85 ? -13.764 -5.600 7.241 1.00 97.06 85 VAL A C 1
ATOM 690 O O . VAL A 1 85 ? -13.948 -5.433 8.452 1.00 97.06 85 VAL A O 1
ATOM 693 N N . TYR A 1 86 ? -14.468 -4.984 6.294 1.00 97.06 86 TYR A N 1
ATOM 694 C CA . TYR A 1 86 ? -15.536 -4.013 6.521 1.00 97.06 86 TYR A CA 1
ATOM 695 C C . TYR A 1 86 ? -16.679 -4.265 5.536 1.00 97.06 86 TYR A C 1
ATOM 697 O O . TYR A 1 86 ? -16.425 -4.360 4.338 1.00 97.06 86 TYR A O 1
ATOM 705 N N . ASP A 1 87 ? -17.912 -4.387 6.038 1.00 95.00 87 ASP A N 1
ATOM 706 C CA . ASP A 1 87 ? -19.114 -4.713 5.249 1.00 95.00 87 ASP A CA 1
ATOM 707 C C . ASP A 1 87 ? -18.908 -5.905 4.290 1.00 95.00 87 ASP A C 1
ATOM 709 O O . ASP A 1 87 ? -19.180 -5.829 3.094 1.00 95.00 87 ASP A O 1
ATOM 713 N N . ASP A 1 88 ? -18.347 -6.998 4.822 1.00 93.06 88 ASP A N 1
ATOM 714 C CA . ASP A 1 88 ? -18.004 -8.235 4.098 1.00 93.06 88 ASP A CA 1
ATOM 715 C C . ASP A 1 88 ? -17.011 -8.069 2.927 1.00 93.06 88 ASP A C 1
ATOM 717 O O . ASP A 1 88 ? -16.756 -9.016 2.184 1.00 93.06 88 ASP A O 1
ATOM 721 N N . GLN A 1 89 ? -16.382 -6.897 2.797 1.00 94.94 89 GLN A N 1
ATOM 722 C CA . GLN A 1 89 ? -15.299 -6.623 1.851 1.00 94.94 89 GLN A CA 1
ATOM 723 C C . GLN A 1 89 ? -13.940 -6.655 2.552 1.00 94.94 89 GLN A C 1
ATOM 725 O O . GLN A 1 89 ? -13.794 -6.158 3.672 1.00 94.94 89 GLN A O 1
ATOM 730 N N . GLY A 1 90 ? -12.941 -7.244 1.892 1.00 95.19 90 GLY A N 1
ATOM 731 C CA . GLY A 1 90 ? -11.570 -7.346 2.390 1.00 95.19 90 GLY A CA 1
ATOM 732 C C . GLY A 1 90 ? -10.642 -6.299 1.776 1.00 95.19 90 GLY A C 1
ATOM 733 O O . GLY A 1 90 ? -10.731 -6.012 0.587 1.00 95.19 90 GLY A O 1
ATOM 734 N N . TYR A 1 91 ? -9.734 -5.772 2.589 1.00 96.75 91 TYR A N 1
ATOM 735 C CA . TYR A 1 91 ? -8.693 -4.825 2.201 1.00 96.75 91 TYR A CA 1
ATOM 736 C C . TYR A 1 91 ? -7.403 -5.183 2.931 1.00 96.75 91 TYR A C 1
ATOM 738 O O . TYR A 1 91 ? -7.440 -5.468 4.132 1.00 96.75 91 TYR A O 1
ATOM 746 N N . ASP A 1 92 ? -6.268 -5.120 2.246 1.00 96.38 92 ASP A N 1
ATOM 747 C CA . ASP A 1 92 ? -4.987 -5.474 2.846 1.00 96.38 92 ASP A CA 1
ATOM 748 C C . ASP A 1 92 ? -4.198 -4.207 3.175 1.00 96.38 92 ASP A C 1
ATOM 750 O O . ASP A 1 92 ? -3.921 -3.369 2.321 1.00 96.38 92 ASP A O 1
ATOM 754 N N . PHE A 1 93 ? -3.854 -4.050 4.452 1.00 96.81 93 PHE A N 1
ATOM 755 C CA . PHE A 1 93 ? -3.053 -2.940 4.954 1.00 96.81 93 PHE A CA 1
ATOM 756 C C . PHE A 1 93 ? -1.681 -3.448 5.383 1.00 96.81 93 PHE A C 1
ATOM 758 O O . PHE A 1 93 ? -1.584 -4.357 6.204 1.00 96.81 93 PHE A O 1
ATOM 765 N N . SER A 1 94 ? -0.607 -2.846 4.891 1.00 94.81 94 SER A N 1
ATOM 766 C CA . SER A 1 94 ? 0.760 -3.248 5.227 1.00 94.81 94 SER A CA 1
ATOM 767 C C . SER A 1 94 ? 1.618 -2.068 5.656 1.00 94.81 94 SER A C 1
ATOM 769 O O . SER A 1 94 ? 1.277 -0.903 5.448 1.00 94.81 94 SER A O 1
ATOM 771 N N . PHE A 1 95 ? 2.764 -2.379 6.253 1.00 93.31 95 PHE A N 1
ATOM 772 C CA . PHE A 1 95 ? 3.862 -1.425 6.370 1.00 93.31 95 PHE A CA 1
ATOM 773 C C . PHE A 1 95 ? 4.809 -1.561 5.174 1.00 93.31 95 PHE A C 1
ATOM 775 O O . PHE A 1 95 ? 4.950 -2.668 4.639 1.00 93.31 95 PHE A O 1
ATOM 782 N N . PRO A 1 96 ? 5.491 -0.473 4.780 1.00 93.44 96 PRO A N 1
ATOM 783 C CA . PRO A 1 96 ? 6.668 -0.575 3.936 1.00 93.44 96 PRO A CA 1
ATOM 784 C C . PRO A 1 96 ? 7.717 -1.457 4.599 1.00 93.44 96 PRO A C 1
ATOM 786 O O . PRO A 1 96 ? 7.907 -1.444 5.822 1.00 93.44 96 PRO A O 1
ATOM 789 N N . ARG A 1 97 ? 8.387 -2.245 3.765 1.00 91.00 97 ARG A N 1
ATOM 790 C CA . ARG A 1 97 ? 9.363 -3.230 4.209 1.00 91.00 97 ARG A CA 1
ATOM 791 C C . ARG A 1 97 ? 10.500 -3.386 3.215 1.00 91.00 97 ARG A C 1
ATOM 793 O O . ARG A 1 97 ? 10.307 -3.156 2.022 1.00 91.00 97 ARG A O 1
ATOM 800 N N . ILE A 1 98 ? 11.635 -3.838 3.726 1.00 88.06 98 ILE A N 1
ATOM 801 C CA . ILE A 1 98 ? 12.741 -4.391 2.946 1.00 88.06 98 ILE A CA 1
ATOM 802 C C . ILE A 1 98 ? 12.685 -5.912 3.058 1.00 88.06 98 ILE A C 1
ATOM 804 O O . ILE A 1 98 ? 12.307 -6.460 4.097 1.00 88.06 98 ILE A O 1
ATOM 808 N N . GLU A 1 99 ? 13.040 -6.578 1.966 1.00 86.00 99 GLU A N 1
ATOM 809 C CA . GLU A 1 99 ? 13.207 -8.025 1.900 1.00 86.00 99 GLU A CA 1
ATOM 810 C C . GLU A 1 99 ? 14.665 -8.308 1.539 1.00 86.00 99 GLU A C 1
ATOM 812 O O . GLU A 1 99 ? 15.110 -7.975 0.441 1.00 86.00 99 GLU A O 1
ATOM 817 N N . THR A 1 100 ? 15.412 -8.897 2.471 1.00 81.25 100 THR A N 1
ATOM 818 C CA . THR A 1 100 ? 16.821 -9.258 2.281 1.00 81.25 100 THR A CA 1
ATOM 819 C C . THR A 1 100 ? 16.919 -10.758 2.112 1.00 81.25 100 THR A C 1
ATOM 821 O O . THR A 1 100 ? 16.492 -11.512 2.985 1.00 81.25 100 THR A O 1
ATOM 824 N N . LYS A 1 101 ? 17.491 -11.220 1.002 1.00 73.81 101 LYS A N 1
ATOM 825 C CA . LYS A 1 101 ? 17.656 -12.652 0.778 1.00 73.81 101 LYS A CA 1
ATOM 826 C C . LYS A 1 101 ? 18.772 -13.209 1.664 1.00 73.81 101 LYS A C 1
ATOM 828 O O . LYS A 1 101 ? 19.917 -12.782 1.586 1.00 73.81 101 LYS A O 1
ATOM 833 N N . VAL A 1 102 ? 18.429 -14.184 2.496 1.00 77.19 102 VAL A N 1
ATOM 834 C CA . VAL A 1 102 ? 19.319 -14.828 3.473 1.00 77.19 102 VAL A CA 1
ATOM 835 C C . VAL A 1 102 ? 19.496 -16.328 3.244 1.00 77.19 102 VAL A C 1
ATOM 837 O O . VAL A 1 102 ? 20.414 -16.928 3.795 1.00 77.19 102 VAL A O 1
ATOM 840 N N . SER A 1 103 ? 18.659 -16.966 2.419 1.00 70.94 103 SER A N 1
AT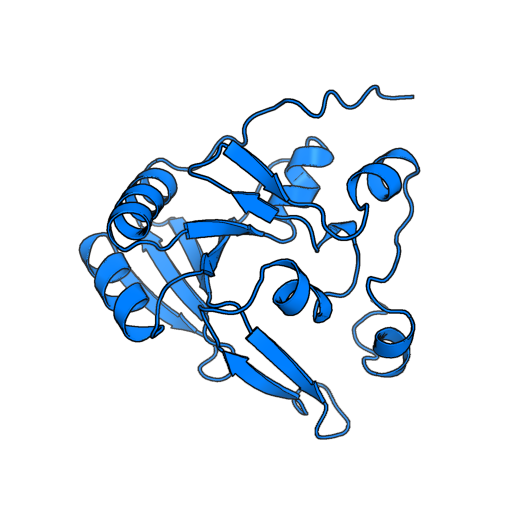OM 841 C CA . SER A 1 103 ? 18.878 -18.361 2.008 1.00 70.94 103 SER A CA 1
ATOM 842 C C . SER A 1 103 ? 18.307 -18.681 0.623 1.00 70.94 103 SER A C 1
ATOM 844 O O . SER A 1 103 ? 17.561 -17.901 0.030 1.00 70.94 103 SER A O 1
ATOM 846 N N . GLN A 1 104 ? 18.706 -19.830 0.066 1.00 62.38 104 GLN A N 1
ATOM 847 C CA . GLN A 1 104 ? 18.146 -20.335 -1.188 1.00 62.38 104 GLN A CA 1
ATOM 848 C C . GLN A 1 104 ? 16.710 -20.841 -0.971 1.00 62.38 104 GLN A C 1
ATOM 850 O O . GLN A 1 104 ? 16.435 -21.575 -0.024 1.00 62.38 104 GLN A O 1
ATOM 855 N N . GLY A 1 105 ? 15.804 -20.483 -1.884 1.00 60.72 105 GLY A N 1
ATOM 856 C CA . GLY A 1 105 ? 14.389 -20.866 -1.845 1.00 60.72 105 GLY A CA 1
ATOM 857 C C . GLY A 1 105 ? 13.451 -19.754 -1.353 1.00 60.72 105 GLY A C 1
ATOM 858 O O . GLY A 1 105 ? 13.871 -18.719 -0.849 1.00 60.72 105 GLY A O 1
ATOM 859 N N . HIS A 1 106 ? 12.144 -19.973 -1.502 1.00 58.31 106 HIS A N 1
ATOM 860 C CA . HIS A 1 106 ? 11.108 -18.922 -1.427 1.00 58.31 106 HIS A CA 1
ATOM 861 C C . HIS A 1 106 ? 10.780 -18.398 -0.022 1.00 58.31 106 HIS A C 1
ATOM 863 O O . HIS A 1 106 ? 9.985 -17.478 0.130 1.00 58.31 106 HIS A O 1
ATOM 869 N N . ARG A 1 107 ? 11.349 -19.006 1.022 1.00 60.47 107 ARG A N 1
ATOM 870 C CA . ARG A 1 107 ? 11.202 -18.554 2.417 1.00 60.47 107 ARG A CA 1
ATOM 871 C C . ARG A 1 107 ? 12.490 -17.953 2.972 1.00 60.47 107 ARG A C 1
ATOM 873 O O . ARG A 1 107 ? 12.554 -17.662 4.159 1.00 60.47 107 ARG A O 1
ATOM 880 N N . GLY A 1 108 ? 13.507 -17.789 2.130 1.00 67.00 108 GLY A N 1
ATOM 881 C CA . GLY A 1 108 ? 14.822 -17.314 2.525 1.00 67.00 108 GLY A CA 1
ATOM 882 C C . GLY A 1 108 ? 14.950 -15.803 2.544 1.00 67.00 108 GLY A C 1
ATOM 883 O O . GLY A 1 108 ? 15.973 -15.312 2.086 1.00 67.00 108 GLY A O 1
ATOM 884 N N . PHE A 1 109 ? 13.940 -15.082 3.030 1.00 73.38 109 PHE A N 1
ATOM 885 C CA . PHE A 1 109 ? 13.987 -13.627 3.148 1.00 73.38 109 PHE A CA 1
ATOM 886 C C . PHE A 1 109 ? 13.837 -13.203 4.603 1.00 73.38 109 PHE A C 1
ATOM 888 O O . PHE A 1 109 ? 12.876 -13.594 5.270 1.00 73.38 109 PHE A O 1
ATOM 895 N N . ASP A 1 110 ? 14.763 -12.366 5.054 1.00 81.38 110 ASP 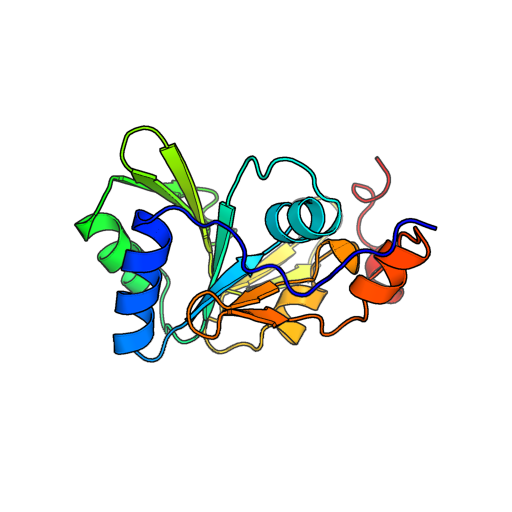A N 1
ATOM 896 C CA . ASP A 1 110 ? 14.588 -11.566 6.255 1.00 81.38 110 ASP A CA 1
ATOM 897 C C . ASP A 1 110 ? 13.780 -10.323 5.893 1.00 81.38 110 ASP A C 1
ATOM 899 O O . ASP A 1 110 ? 14.035 -9.654 4.888 1.00 81.38 110 ASP A O 1
ATOM 903 N N . ILE A 1 111 ? 12.764 -10.047 6.706 1.00 83.31 111 ILE A N 1
ATOM 904 C CA . ILE A 1 111 ? 11.794 -8.988 6.456 1.00 83.31 111 ILE A CA 1
ATOM 905 C C . ILE A 1 111 ? 11.926 -7.946 7.551 1.00 83.31 111 ILE A C 1
ATOM 907 O O . ILE A 1 111 ? 11.702 -8.231 8.729 1.00 83.31 111 ILE A O 1
ATOM 911 N N . GLU A 1 112 ? 12.215 -6.718 7.144 1.00 87.31 112 GLU A N 1
ATOM 912 C CA . GLU A 1 112 ? 12.268 -5.572 8.039 1.00 87.31 112 GLU A CA 1
ATOM 913 C C . GLU A 1 112 ? 11.156 -4.592 7.673 1.00 87.31 112 GLU A C 1
ATOM 915 O O . GLU A 1 112 ? 11.172 -3.990 6.601 1.00 87.31 112 GLU A O 1
ATOM 920 N N . CYS A 1 113 ? 10.171 -4.431 8.559 1.00 88.94 113 CYS A N 1
ATOM 921 C CA . CYS A 1 113 ? 9.113 -3.435 8.396 1.00 88.94 113 CYS A CA 1
ATOM 922 C C . CYS A 1 113 ? 9.547 -2.109 9.022 1.00 88.94 113 CYS A C 1
ATOM 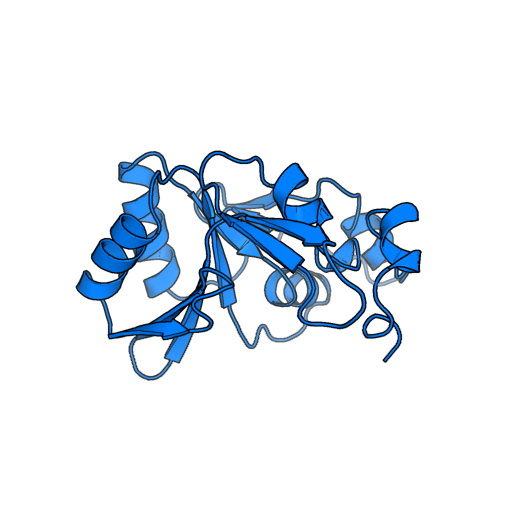924 O O . CYS A 1 113 ? 9.825 -2.057 10.220 1.00 88.94 113 CYS A O 1
ATOM 926 N N . ASN A 1 114 ? 9.515 -1.025 8.251 1.00 90.44 114 ASN A N 1
ATOM 927 C CA . ASN A 1 114 ? 9.870 0.304 8.737 1.00 90.44 114 ASN A CA 1
ATOM 928 C C . ASN A 1 114 ? 8.952 1.361 8.122 1.00 90.44 114 ASN A C 1
ATOM 930 O O . ASN A 1 114 ? 9.194 1.827 7.013 1.00 90.44 114 ASN A O 1
ATOM 934 N N . GLY A 1 115 ? 7.942 1.794 8.881 1.00 92.31 115 GLY A N 1
ATOM 935 C CA . GLY A 1 115 ? 6.976 2.803 8.442 1.00 92.31 115 GLY A CA 1
ATOM 936 C C . GLY A 1 115 ? 7.575 4.173 8.096 1.00 92.31 115 GLY A C 1
ATOM 937 O O . GLY A 1 115 ? 6.891 4.967 7.458 1.00 92.31 115 GLY A O 1
ATOM 938 N N . MET A 1 116 ? 8.821 4.467 8.483 1.00 94.69 116 MET A N 1
ATOM 939 C CA . MET A 1 116 ? 9.515 5.722 8.149 1.00 94.69 116 MET A CA 1
ATOM 940 C C . MET A 1 116 ? 10.275 5.669 6.816 1.00 94.69 116 MET A C 1
ATOM 942 O O . MET A 1 116 ? 10.775 6.696 6.363 1.00 94.69 116 MET A O 1
ATOM 946 N N . MET A 1 117 ? 10.375 4.493 6.195 1.00 94.06 117 MET A N 1
ATOM 947 C CA . MET A 1 117 ? 11.040 4.290 4.906 1.00 94.06 117 MET A CA 1
ATOM 948 C C . MET A 1 117 ? 10.348 5.070 3.784 1.00 94.06 117 MET A C 1
ATOM 950 O O . MET A 1 117 ? 9.138 5.290 3.821 1.00 94.06 117 MET A O 1
ATOM 954 N N . SER A 1 118 ? 11.086 5.468 2.750 1.00 96.00 118 SER A N 1
ATOM 955 C CA . SER A 1 118 ? 10.475 6.082 1.572 1.00 96.00 118 SER A CA 1
ATOM 956 C C . SER A 1 118 ? 9.703 5.063 0.720 1.00 96.00 118 SER A C 1
ATOM 958 O O . SER A 1 118 ? 9.946 3.855 0.743 1.00 96.00 118 SER A O 1
ATOM 960 N N . PHE A 1 119 ? 8.767 5.562 -0.092 1.00 96.25 119 PHE A N 1
ATOM 961 C CA . PHE A 1 119 ? 8.038 4.721 -1.044 1.00 96.25 119 PHE A CA 1
ATOM 962 C C . PHE A 1 119 ? 8.963 4.067 -2.076 1.00 96.25 119 PHE A C 1
ATOM 964 O O . PHE A 1 119 ? 8.775 2.902 -2.428 1.00 96.25 119 PHE A O 1
ATOM 971 N N . GLN A 1 120 ? 9.965 4.813 -2.546 1.00 95.25 120 GLN A N 1
ATOM 972 C CA . GLN A 1 120 ? 10.926 4.336 -3.532 1.00 95.25 120 GLN A CA 1
ATOM 973 C C . GLN A 1 120 ? 11.752 3.170 -2.984 1.00 95.25 120 GLN A C 1
ATOM 975 O O . GLN A 1 120 ? 11.819 2.137 -3.641 1.00 95.25 120 GLN A O 1
ATOM 980 N N . GLU A 1 121 ? 12.306 3.305 -1.775 1.00 93.56 121 GLU A N 1
ATOM 981 C CA . GLU A 1 121 ? 13.081 2.241 -1.118 1.00 93.56 121 GLU A CA 1
ATOM 982 C C . GLU A 1 121 ? 12.243 0.981 -0.915 1.00 93.56 121 GLU A C 1
ATOM 984 O O . GLU A 1 121 ? 12.656 -0.103 -1.317 1.00 93.56 121 GLU A O 1
ATOM 989 N N . ALA A 1 122 ? 11.029 1.126 -0.371 1.00 93.62 122 ALA A N 1
ATOM 990 C CA . ALA A 1 122 ? 10.134 -0.009 -0.176 1.00 93.62 122 ALA A CA 1
ATOM 991 C C . ALA A 1 122 ? 9.865 -0.715 -1.513 1.00 93.62 122 ALA A C 1
ATOM 993 O O . ALA A 1 122 ? 9.889 -1.943 -1.605 1.00 93.62 122 ALA A O 1
ATOM 994 N N . SER A 1 123 ? 9.625 0.054 -2.572 1.00 93.62 123 SER A N 1
ATOM 995 C CA . SER A 1 123 ? 9.240 -0.477 -3.876 1.00 93.62 123 SER A CA 1
ATOM 996 C C . SER A 1 123 ? 10.358 -1.242 -4.597 1.00 93.62 123 SER A C 1
ATOM 998 O O . SER A 1 123 ? 10.033 -2.010 -5.495 1.00 93.62 123 SER A O 1
ATOM 1000 N N . LEU A 1 124 ? 11.629 -1.130 -4.183 1.00 91.12 124 LEU A N 1
ATOM 1001 C CA . LEU A 1 124 ? 12.753 -1.886 -4.766 1.00 91.12 124 LEU A CA 1
ATOM 1002 C C . LEU A 1 124 ? 12.601 -3.409 -4.650 1.00 91.12 124 LEU A C 1
ATOM 1004 O O . LEU A 1 124 ? 13.130 -4.142 -5.478 1.00 91.12 124 LEU A O 1
ATOM 1008 N N . ARG A 1 125 ? 11.852 -3.895 -3.653 1.00 88.31 125 ARG A N 1
ATOM 1009 C CA . ARG A 1 125 ? 11.585 -5.334 -3.478 1.00 88.31 125 ARG A CA 1
ATOM 1010 C C . ARG A 1 125 ? 10.636 -5.916 -4.533 1.00 88.31 125 ARG A C 1
ATOM 1012 O O . ARG A 1 125 ? 10.484 -7.133 -4.614 1.00 88.31 125 ARG A O 1
ATOM 1019 N N . ARG A 1 126 ? 9.924 -5.057 -5.272 1.00 89.94 126 ARG A N 1
ATOM 1020 C CA . ARG A 1 126 ? 8.922 -5.472 -6.260 1.00 89.94 126 ARG A CA 1
ATOM 1021 C C . ARG A 1 126 ? 9.605 -5.944 -7.547 1.00 89.94 126 ARG A C 1
ATOM 1023 O O . ARG A 1 126 ? 10.771 -5.670 -7.808 1.00 89.94 126 ARG A O 1
ATOM 1030 N N . ASP A 1 127 ? 8.863 -6.694 -8.344 1.00 87.06 127 ASP A N 1
ATOM 1031 C CA . ASP A 1 127 ? 9.350 -7.380 -9.537 1.00 87.06 127 ASP 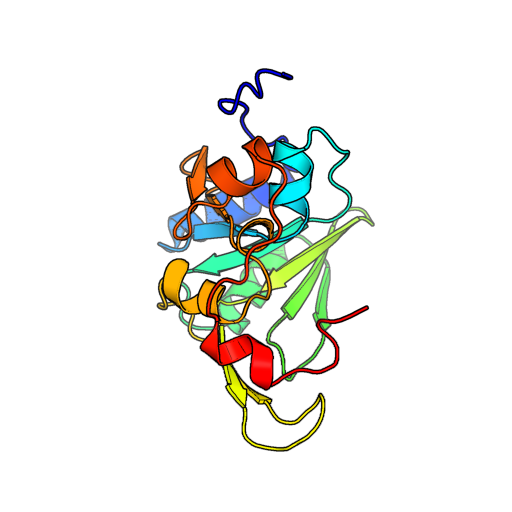A CA 1
ATOM 1032 C C . ASP A 1 127 ? 9.504 -6.446 -10.747 1.00 87.06 127 ASP A C 1
ATOM 1034 O O . ASP A 1 127 ? 10.585 -6.356 -11.337 1.00 87.06 127 ASP A O 1
ATOM 1038 N N . PHE A 1 128 ? 8.427 -5.741 -11.097 1.00 92.12 128 PHE A N 1
ATOM 1039 C CA . PHE A 1 128 ? 8.299 -4.921 -12.294 1.00 92.12 128 PHE A CA 1
ATOM 1040 C C . PHE A 1 128 ? 7.920 -3.485 -11.951 1.00 92.12 128 PHE A C 1
ATOM 1042 O O . PHE A 1 128 ? 7.155 -3.228 -11.017 1.00 92.12 128 PHE A O 1
ATOM 1049 N N . THR A 1 129 ? 8.385 -2.545 -12.770 1.00 94.56 129 THR A N 1
ATOM 1050 C CA . THR A 1 129 ? 8.082 -1.113 -12.630 1.00 94.56 129 THR A CA 1
ATOM 1051 C C . THR A 1 129 ? 6.583 -0.840 -12.563 1.00 94.56 129 THR A C 1
ATOM 1053 O O . THR A 1 129 ? 6.129 -0.112 -11.685 1.00 94.56 129 THR A O 1
ATOM 1056 N N . ILE A 1 130 ? 5.784 -1.501 -13.403 1.00 93.31 130 ILE A N 1
ATOM 1057 C CA . ILE A 1 130 ? 4.322 -1.341 -13.440 1.00 93.31 130 ILE A CA 1
ATOM 1058 C C . ILE A 1 130 ? 3.617 -1.727 -12.134 1.00 93.31 130 ILE A C 1
ATOM 1060 O O . ILE A 1 130 ? 2.553 -1.189 -11.837 1.00 93.31 130 ILE A O 1
ATOM 1064 N N . ASN A 1 131 ? 4.210 -2.621 -11.339 1.00 92.31 131 ASN A N 1
ATOM 1065 C CA . ASN A 1 131 ? 3.698 -3.010 -10.024 1.00 92.31 131 ASN A CA 1
ATOM 1066 C C . ASN A 1 131 ? 4.265 -2.115 -8.904 1.00 92.31 131 ASN A C 1
ATOM 1068 O O . ASN A 1 131 ? 3.836 -2.206 -7.755 1.00 92.31 131 ASN A O 1
ATOM 1072 N N . ALA A 1 132 ? 5.217 -1.239 -9.230 1.00 94.75 132 ALA A N 1
ATOM 1073 C CA . ALA A 1 132 ? 5.930 -0.357 -8.316 1.00 94.75 132 ALA A CA 1
ATOM 1074 C C . ALA A 1 132 ? 5.390 1.077 -8.272 1.00 94.75 132 ALA A C 1
ATOM 1076 O O . ALA A 1 132 ? 6.035 1.959 -7.708 1.00 94.75 132 ALA A O 1
ATOM 1077 N N . MET A 1 133 ? 4.206 1.301 -8.838 1.00 95.19 133 MET A N 1
ATOM 1078 C CA . MET A 1 133 ? 3.490 2.567 -8.727 1.00 95.19 133 MET A CA 1
ATOM 1079 C C . MET A 1 133 ? 2.672 2.631 -7.437 1.00 95.19 133 MET A C 1
ATOM 1081 O O . MET A 1 133 ? 2.231 1.612 -6.898 1.00 95.19 133 MET A O 1
ATOM 1085 N N . GLY A 1 134 ? 2.452 3.851 -6.959 1.00 96.94 134 GLY A N 1
ATOM 1086 C CA . GLY A 1 134 ? 1.596 4.151 -5.821 1.00 96.94 134 GLY A CA 1
ATOM 1087 C C . GLY A 1 134 ? 0.572 5.232 -6.150 1.00 96.94 134 GLY A C 1
ATOM 1088 O O . GLY A 1 134 ? 0.753 6.014 -7.083 1.00 96.94 134 GLY A O 1
ATOM 1089 N N . TYR A 1 135 ? -0.489 5.309 -5.357 1.00 97.50 135 TYR A N 1
ATOM 1090 C CA . TYR A 1 135 ? -1.429 6.425 -5.354 1.00 97.50 135 TYR A CA 1
ATOM 1091 C C . TYR A 1 135 ? -1.618 6.940 -3.929 1.00 97.50 135 TYR A C 1
ATOM 1093 O O . TYR A 1 135 ? -2.147 6.231 -3.070 1.00 97.50 135 TYR A O 1
ATOM 1101 N N . ASP A 1 136 ? -1.167 8.168 -3.675 1.00 97.56 136 ASP A N 1
ATOM 1102 C CA . ASP A 1 136 ? -1.394 8.862 -2.409 1.00 97.56 136 ASP A CA 1
ATOM 1103 C C . ASP A 1 136 ? -2.851 9.328 -2.351 1.00 97.56 136 ASP A C 1
ATOM 1105 O O . ASP A 1 136 ? -3.286 10.151 -3.163 1.00 97.56 136 ASP A O 1
ATOM 1109 N N . ILE A 1 137 ? -3.609 8.777 -1.403 1.00 97.38 137 ILE A N 1
ATOM 1110 C CA . ILE A 1 137 ? -5.055 8.996 -1.299 1.00 97.38 137 ILE A CA 1
ATOM 1111 C C . ILE A 1 137 ? -5.377 10.449 -0.933 1.00 97.38 137 ILE A C 1
ATOM 1113 O O . ILE A 1 137 ? -6.351 11.010 -1.437 1.00 97.38 137 ILE A O 1
ATOM 1117 N N . GLU A 1 138 ? -4.579 11.060 -0.058 1.00 96.31 138 GLU A N 1
ATOM 1118 C CA . GLU A 1 138 ? -4.855 12.398 0.470 1.00 96.31 138 GLU A CA 1
ATOM 1119 C C . GLU A 1 138 ? -4.406 13.481 -0.500 1.00 96.31 138 GLU A C 1
ATOM 1121 O O . GLU A 1 138 ? -5.114 14.468 -0.700 1.00 96.31 138 GLU A O 1
ATOM 1126 N N . GLU A 1 139 ? -3.240 13.285 -1.112 1.00 95.38 139 GLU A N 1
ATOM 1127 C CA . GLU A 1 139 ? -2.712 14.197 -2.123 1.00 95.38 139 GLU A CA 1
ATOM 1128 C C . GLU A 1 139 ? -3.364 13.996 -3.494 1.00 95.38 139 GLU A C 1
ATOM 1130 O O . GLU A 1 139 ? -3.225 14.852 -4.367 1.00 95.38 139 GLU A O 1
ATOM 1135 N N . GLN A 1 140 ? -4.066 12.875 -3.685 1.00 94.81 140 GLN A N 1
ATOM 1136 C CA . GLN A 1 140 ? -4.665 12.443 -4.948 1.00 94.81 140 GLN A CA 1
ATOM 1137 C C . GLN A 1 140 ? -3.650 12.398 -6.097 1.00 94.81 140 GLN A C 1
ATOM 1139 O O . GLN A 1 140 ? -3.951 12.770 -7.234 1.00 94.81 140 GLN A O 1
ATOM 1144 N N . LYS A 1 141 ? -2.431 11.939 -5.797 1.00 94.50 141 LYS A N 1
ATOM 1145 C CA . LYS A 1 141 ? -1.294 11.932 -6.725 1.00 94.50 141 LYS A CA 1
ATOM 1146 C C . LYS A 1 141 ? -0.749 10.529 -6.921 1.00 94.50 141 LYS A C 1
ATOM 1148 O O . LYS A 1 141 ? -0.576 9.775 -5.967 1.00 94.50 141 LYS A O 1
ATOM 1153 N N . PHE A 1 142 ? -0.410 10.220 -8.166 1.00 94.88 142 PHE A N 1
ATOM 1154 C CA . PHE A 1 142 ? 0.361 9.027 -8.489 1.00 94.88 142 PHE A CA 1
ATOM 1155 C C . PHE A 1 142 ? 1.835 9.226 -8.142 1.00 94.88 142 PHE A C 1
ATOM 1157 O O . PHE A 1 142 ? 2.395 10.304 -8.341 1.00 94.88 142 PHE A O 1
ATOM 1164 N N . ILE A 1 143 ? 2.447 8.163 -7.636 1.00 95.81 143 ILE A N 1
ATOM 1165 C CA . ILE A 1 143 ? 3.856 8.079 -7.280 1.00 95.81 143 ILE A CA 1
ATOM 1166 C C . ILE A 1 143 ? 4.467 7.023 -8.194 1.00 95.81 143 ILE A C 1
ATOM 1168 O O . ILE A 1 143 ? 4.094 5.854 -8.131 1.00 95.81 143 ILE A O 1
ATOM 1172 N N . ASP A 1 144 ? 5.391 7.441 -9.050 1.00 95.31 144 ASP A N 1
ATOM 1173 C CA . ASP A 1 144 ? 6.049 6.571 -10.022 1.00 95.31 144 ASP A CA 1
ATOM 1174 C C . ASP A 1 144 ? 7.560 6.840 -10.012 1.00 95.31 144 ASP A C 1
ATOM 1176 O O . ASP A 1 144 ? 8.066 7.616 -10.824 1.00 95.31 144 ASP A O 1
ATOM 1180 N N . PRO A 1 145 ? 8.296 6.261 -9.050 1.00 95.06 145 PRO A N 1
ATOM 1181 C CA . PRO A 1 145 ? 9.725 6.516 -8.919 1.00 95.06 145 PRO A CA 1
ATOM 1182 C C . PRO A 1 145 ? 10.560 5.793 -9.985 1.00 95.06 145 PRO A C 1
ATOM 1184 O O . PRO A 1 145 ? 11.760 6.045 -10.073 1.00 95.06 145 PRO A O 1
ATOM 1187 N N . PHE A 1 146 ? 9.959 4.894 -10.776 1.00 94.88 146 PHE A N 1
ATOM 1188 C CA . PHE A 1 146 ? 10.685 4.037 -11.713 1.00 94.88 146 PHE A CA 1
ATOM 1189 C C . PHE A 1 146 ? 10.281 4.216 -13.177 1.00 94.88 146 PHE A C 1
ATOM 1191 O O . PHE A 1 146 ? 10.838 3.506 -14.005 1.00 94.88 146 PHE A O 1
ATOM 1198 N N . GLY A 1 147 ? 9.378 5.137 -13.528 1.00 93.50 147 GLY A N 1
ATOM 1199 C CA . GLY A 1 147 ? 8.976 5.389 -14.923 1.00 93.50 147 GLY A CA 1
ATOM 1200 C C . GLY A 1 147 ? 8.073 4.297 -15.503 1.00 93.50 147 GLY A C 1
ATOM 1201 O O . GLY A 1 147 ? 8.180 3.911 -16.667 1.00 93.50 147 GLY A O 1
ATOM 1202 N N . ALA A 1 148 ? 7.219 3.730 -14.658 1.00 93.06 148 ALA A N 1
ATOM 1203 C CA . ALA A 1 148 ? 6.258 2.701 -15.011 1.00 93.06 148 ALA A CA 1
ATOM 1204 C C . ALA A 1 148 ? 5.181 3.197 -15.981 1.00 93.06 148 ALA A C 1
ATOM 1206 O O . ALA A 1 148 ? 4.670 2.434 -16.801 1.00 93.06 148 ALA A O 1
ATOM 1207 N N . LYS A 1 149 ? 4.819 4.479 -15.906 1.00 91.25 149 LYS A N 1
ATOM 1208 C CA . LYS A 1 149 ? 3.848 5.095 -16.809 1.00 91.25 149 LYS A CA 1
ATOM 1209 C C . LYS A 1 149 ? 4.310 5.016 -18.261 1.00 91.25 149 LYS A C 1
ATOM 1211 O O . LYS A 1 149 ? 3.507 4.683 -19.134 1.00 91.25 149 LYS A O 1
ATOM 1216 N N . GLU A 1 150 ? 5.582 5.304 -18.516 1.00 91.62 150 GLU A N 1
ATOM 1217 C CA . GLU A 1 150 ? 6.201 5.177 -19.833 1.00 91.62 150 GLU A CA 1
ATOM 1218 C C . GLU A 1 150 ? 6.205 3.712 -20.273 1.00 91.62 150 GLU A C 1
ATOM 1220 O O . GLU A 1 150 ? 5.761 3.414 -21.383 1.00 91.62 150 GLU A O 1
ATOM 1225 N N . ASP A 1 151 ? 6.591 2.790 -19.385 1.00 93.31 151 ASP A N 1
ATOM 1226 C CA . ASP A 1 151 ? 6.579 1.349 -19.662 1.00 93.31 151 ASP A CA 1
ATOM 1227 C C . ASP A 1 151 ? 5.175 0.849 -20.058 1.00 93.31 151 ASP A C 1
ATOM 1229 O O . ASP A 1 151 ? 5.031 0.099 -21.025 1.00 93.31 151 ASP A O 1
ATOM 1233 N N . ILE A 1 152 ? 4.115 1.325 -19.391 1.00 90.38 152 ILE A N 1
ATOM 1234 C CA . ILE A 1 152 ? 2.717 1.016 -19.740 1.00 90.38 152 ILE A CA 1
ATOM 1235 C C . ILE A 1 152 ? 2.364 1.542 -21.140 1.00 90.38 152 ILE A C 1
ATOM 1237 O O . ILE A 1 152 ? 1.691 0.842 -21.902 1.00 90.38 152 ILE A O 1
ATOM 1241 N N . GLN A 1 153 ? 2.811 2.750 -21.510 1.00 89.12 153 GLN A N 1
ATOM 1242 C CA . GLN A 1 153 ? 2.533 3.339 -22.831 1.00 89.12 153 GLN A CA 1
ATOM 1243 C C . GLN A 1 153 ? 3.117 2.504 -23.965 1.00 89.12 153 GLN A C 1
ATOM 1245 O O . GLN A 1 153 ? 2.443 2.265 -24.972 1.00 89.12 153 GLN A O 1
ATOM 1250 N N . ILE A 1 154 ? 4.364 2.067 -23.792 1.00 92.94 154 ILE A N 1
ATOM 1251 C CA . ILE A 1 154 ? 5.093 1.284 -24.793 1.00 92.94 154 ILE A CA 1
ATOM 1252 C C . ILE A 1 154 ? 4.874 -0.228 -24.644 1.00 92.94 154 ILE A C 1
ATOM 1254 O O . ILE A 1 154 ? 5.360 -0.992 -25.474 1.00 92.94 154 ILE A O 1
ATOM 1258 N N . LYS A 1 155 ? 4.085 -0.652 -23.645 1.00 90.19 155 LYS A N 1
ATOM 1259 C CA . LYS A 1 155 ? 3.763 -2.051 -23.318 1.00 90.19 155 LYS A CA 1
ATOM 1260 C C . LYS A 1 155 ? 4.995 -2.904 -23.000 1.00 90.19 155 LYS A C 1
ATOM 1262 O O . LYS A 1 155 ? 5.080 -4.058 -23.417 1.00 90.19 155 LYS A O 1
ATOM 1267 N N . THR A 1 156 ? 5.926 -2.341 -22.241 1.00 91.81 156 THR A N 1
ATOM 1268 C CA . THR A 1 156 ? 7.144 -3.021 -21.798 1.00 91.81 156 THR A CA 1
ATOM 1269 C C . THR A 1 156 ? 6.979 -3.524 -20.367 1.00 91.81 156 THR A C 1
ATOM 1271 O O . THR A 1 156 ? 6.556 -2.784 -19.484 1.00 91.81 156 THR A O 1
ATOM 1274 N N . LEU A 1 157 ? 7.344 -4.783 -20.121 1.00 90.62 157 LEU A N 1
ATOM 1275 C CA . LEU A 1 157 ? 7.556 -5.304 -18.771 1.00 90.62 157 LEU A CA 1
ATOM 1276 C C . LEU A 1 157 ? 9.034 -5.140 -18.428 1.00 90.62 157 LEU A C 1
ATOM 1278 O O . LEU A 1 157 ? 9.884 -5.804 -19.019 1.00 90.62 157 LEU A O 1
ATOM 1282 N N . ARG A 1 158 ? 9.341 -4.225 -17.506 1.00 91.81 158 ARG A N 1
ATOM 1283 C CA . ARG A 1 158 ? 10.711 -3.912 -17.095 1.00 91.81 158 ARG A CA 1
ATOM 1284 C C . ARG A 1 158 ? 10.900 -4.180 -15.610 1.00 91.81 158 ARG A C 1
ATOM 1286 O O . ARG A 1 158 ? 10.062 -3.791 -14.798 1.00 91.81 158 ARG A O 1
ATOM 1293 N N . HIS A 1 159 ? 12.005 -4.829 -15.263 1.00 90.88 159 HIS A N 1
ATOM 1294 C CA . HIS A 1 159 ? 12.391 -5.038 -13.871 1.00 90.88 159 HIS A CA 1
ATOM 1295 C C . HIS A 1 159 ? 12.807 -3.729 -13.198 1.00 90.88 159 HIS A C 1
ATOM 1297 O O . HIS A 1 159 ? 13.344 -2.830 -13.847 1.00 90.88 159 HIS A O 1
ATOM 1303 N N . ILE A 1 160 ? 12.556 -3.630 -11.891 1.00 87.62 160 ILE A N 1
ATOM 1304 C CA . ILE A 1 160 ? 12.951 -2.457 -11.094 1.00 87.62 160 ILE A CA 1
ATOM 1305 C C . ILE A 1 160 ? 14.466 -2.404 -10.935 1.00 87.62 160 ILE A C 1
ATOM 1307 O O . ILE A 1 160 ? 15.080 -1.368 -11.174 1.00 87.62 160 ILE A O 1
ATOM 1311 N N . ASP A 1 161 ? 15.055 -3.539 -10.568 1.00 78.62 161 ASP A N 1
ATOM 1312 C CA . ASP A 1 161 ? 16.494 -3.706 -10.464 1.00 78.62 161 ASP A CA 1
ATOM 1313 C C . ASP A 1 161 ? 16.913 -4.990 -11.182 1.00 78.62 161 ASP A C 1
ATOM 1315 O O . ASP A 1 161 ? 16.485 -6.093 -10.828 1.00 78.62 161 ASP A O 1
ATOM 1319 N N . ASN A 1 162 ? 17.779 -4.836 -12.183 1.00 64.88 162 ASN A N 1
ATOM 1320 C CA . ASN A 1 162 ? 18.345 -5.940 -12.951 1.00 64.88 162 ASN A CA 1
ATOM 1321 C C . ASN A 1 162 ? 19.177 -6.892 -12.076 1.00 64.88 162 ASN A C 1
ATOM 1323 O O . ASN A 1 162 ? 19.300 -8.067 -12.417 1.00 64.88 162 ASN A O 1
ATOM 1327 N N . SER A 1 163 ? 19.720 -6.418 -10.948 1.00 61.41 163 SER A N 1
ATOM 1328 C CA . SER A 1 163 ? 20.468 -7.256 -10.005 1.00 61.41 163 SER A CA 1
ATOM 1329 C C . SER A 1 163 ? 19.556 -8.224 -9.233 1.00 61.41 163 SER A C 1
ATOM 1331 O O . SER A 1 163 ? 19.937 -9.363 -8.969 1.00 61.41 163 SER A O 1
ATOM 1333 N N . SER A 1 164 ? 18.307 -7.820 -8.972 1.00 55.22 164 SER A N 1
ATOM 1334 C CA . SER A 1 164 ? 17.327 -8.597 -8.200 1.00 55.22 164 SER A CA 1
ATOM 1335 C C . SER A 1 164 ? 16.696 -9.764 -8.976 1.00 55.22 164 SER A C 1
ATOM 1337 O O . SER A 1 164 ? 16.095 -10.658 -8.380 1.00 55.22 164 SER A O 1
ATOM 1339 N N . PHE A 1 165 ? 16.811 -9.778 -10.310 1.00 51.44 165 PHE A N 1
ATOM 1340 C CA . PHE A 1 165 ? 16.192 -10.806 -11.157 1.00 51.44 165 PHE A CA 1
ATOM 1341 C C . PHE A 1 165 ? 16.889 -12.168 -11.056 1.00 51.44 165 PHE A C 1
ATOM 1343 O O . PHE A 1 165 ? 16.246 -13.207 -11.178 1.00 51.44 165 PHE A O 1
ATOM 1350 N N . VAL A 1 166 ? 18.193 -12.174 -10.771 1.00 51.94 166 VAL A N 1
ATOM 1351 C CA . VAL A 1 166 ? 18.995 -13.404 -10.657 1.00 51.94 166 VAL A CA 1
ATOM 1352 C C . VAL A 1 166 ? 18.588 -14.237 -9.430 1.00 51.94 166 VAL A C 1
ATOM 1354 O O . VAL A 1 166 ? 18.934 -15.413 -9.325 1.00 51.94 166 VAL A O 1
ATOM 1357 N N . GLU A 1 167 ? 17.812 -13.667 -8.504 1.00 49.66 167 GLU A N 1
ATOM 1358 C CA . GLU A 1 167 ? 17.619 -14.244 -7.180 1.00 49.66 167 GLU A CA 1
ATOM 1359 C C . GLU A 1 167 ? 16.262 -14.915 -6.913 1.00 49.66 167 GLU A C 1
ATOM 1361 O O . GLU A 1 167 ? 16.152 -15.591 -5.889 1.00 49.66 167 GLU A O 1
ATOM 1366 N N . ASP A 1 168 ? 15.252 -14.836 -7.781 1.00 51.56 168 ASP A N 1
ATOM 1367 C CA . ASP A 1 168 ? 13.943 -15.442 -7.476 1.00 51.56 168 ASP A CA 1
ATOM 1368 C C . ASP A 1 168 ? 13.289 -16.159 -8.676 1.00 51.56 168 ASP A C 1
ATOM 1370 O O . ASP A 1 168 ? 12.680 -15.515 -9.533 1.00 51.56 168 ASP A O 1
ATOM 1374 N N . PRO A 1 169 ? 13.368 -17.505 -8.740 1.00 47.50 169 PRO A N 1
ATOM 1375 C CA . PRO A 1 169 ? 12.823 -18.288 -9.848 1.00 47.50 169 PRO A CA 1
ATOM 1376 C C . PRO A 1 169 ? 11.284 -18.330 -9.919 1.00 47.50 169 PRO A C 1
ATOM 1378 O O . PRO A 1 169 ? 10.757 -18.859 -10.894 1.00 47.50 169 PRO A O 1
ATOM 1381 N N . LEU A 1 170 ? 10.540 -17.767 -8.951 1.00 49.34 170 LEU A N 1
ATOM 1382 C CA . LEU A 1 170 ? 9.079 -17.601 -9.085 1.00 49.34 170 LEU A CA 1
ATOM 1383 C C . LEU A 1 170 ? 8.682 -16.418 -9.970 1.00 49.34 170 LEU A C 1
ATOM 1385 O O . LEU A 1 170 ? 7.521 -16.315 -10.353 1.00 49.34 170 LEU A O 1
ATOM 1389 N N . ARG A 1 171 ? 9.627 -15.546 -10.336 1.00 52.66 171 ARG A N 1
ATOM 1390 C CA . ARG A 1 171 ? 9.371 -14.356 -11.164 1.00 52.66 171 ARG A CA 1
ATOM 1391 C C . ARG A 1 171 ? 9.221 -14.665 -12.666 1.00 52.66 171 ARG A C 1
ATOM 1393 O O . ARG A 1 171 ? 9.228 -13.741 -13.473 1.00 52.66 171 ARG A O 1
ATOM 1400 N N . VAL A 1 172 ? 9.118 -15.946 -13.043 1.00 40.34 172 VAL A N 1
ATOM 1401 C CA . VAL A 1 172 ? 9.122 -16.446 -14.438 1.00 40.34 172 VAL A CA 1
ATOM 1402 C C . VAL A 1 172 ? 7.839 -17.222 -14.804 1.00 40.34 172 VAL A C 1
ATOM 1404 O O . VAL A 1 172 ? 7.826 -17.939 -15.799 1.00 40.34 172 VAL A O 1
ATOM 1407 N N . TYR A 1 173 ? 6.745 -17.096 -14.046 1.00 36.50 173 TYR A N 1
ATOM 1408 C CA . TYR A 1 173 ? 5.475 -17.772 -14.368 1.00 36.50 173 TYR A CA 1
ATOM 1409 C C . TYR A 1 173 ? 4.328 -16.813 -14.677 1.00 36.50 173 TYR A C 1
ATOM 1411 O O . TYR A 1 173 ? 4.197 -15.794 -13.964 1.00 36.50 173 TYR A O 1
#

Radius of gyration: 16.23 Å; chains: 1; bounding box: 40×35×47 Å

=== Feature glossary ===
Feature key, reading from the visual/contextual features back to the raw sequence:

Rendered structure images. Structure images are PyMOL renders from six orthogonal camera directions. Cartoon representation draws helices as coils and strands as arrows; sticks shows the backbone as bonds; surface shows the solvent-excluded envelope. Rainbow coloring maps sequence position to hue (blue→red, N→C); chain coloring assigns a distinct color per polypeptide.

Contact-map, Ramachandran, and PAE plots. Three diagnostic plots accompany the record. The Cα contact map visualizes the tertiary structure as a 2D adjacency matrix (8 Å cutoff, sequence-local contacts suppressed). The Ramachandran plot shows the distribution of backbone (φ, ψ) torsions, with points in the α and β basins reflecting secondary structure content. The PAE plot shows AlphaFold's inter-residue confidence as a color matrix.

InterPro / GO / CATH / organism. The annotation block draws on four external resources. InterPro: which protein families and domains the sequence belongs to. GO: standardized terms for what the protein does, what process it participates in, and where in the cell it acts. CATH: which structural fold it has in the CATH hierarchy. Organism: the species of origin.

Nearest PDB structures. Structural nearest neighbors (via Foldseek easy-search vs the PDB). Reported per hit: target PDB id, E-value, and alignment TM-score. A TM-score above ~0.5 is the conventional threshold for 'same fold'.

Predicted aligned error. Predicted aligned error is AlphaFold's pairwise confidence. Unlike pLDDT (per-residue), PAE is per-residue-pair and captures whether two parts of the structure are correctly placed relative to each other. Units are ångströms of expected positional error.

Solvent-accessible surface area. SASA measures how much of the protein is reachable by solvent. It is computed by rolling a water-sized probe over the atomic surface and summing the exposed area (Å²). Per-residue SASA distinguishes core (buried, low SASA) from surface (exposed, high SASA) residues; total SASA is a whole-molecule size measure.

B-factor. Crystallographic B-factors measure how much each atom's electron density is smeared out, in Å². They rise in mobile loops and surface residues and fall in the buried interior. In AlphaFold models this column is repurposed to hold pLDDT instead.

pLDDT. For AlphaFold models, the B-factor field carries pLDDT — the model's own estimate of local accuracy on a 0–100 scale. Regions with pLDDT<50 should be treated as essentially unmodeled; they often correspond to intrinsically disordered segments.

Backbone torsions (φ/ψ). φ (phi) and ψ (psi) are the two rotatable backbone dihedrals per residue: φ is the C(i-1)–N–Cα–C torsion, ψ is the N–Cα–C–N(i+1) torsion, both in degrees on (−180°, 180°]. α-helical residues cluster near (−60°, −45°); β-strand residues near (−120°, +130°). A Ramachandran plot is simply a scatter of (φ, ψ) for every residue.

Radius of gyration, Cα contacts, bounding box. Radius of gyration (Rg) is the root-mean-square distance of Cα atoms from their centroid — a single number for overall size and compactness. A globular domain of N residues has Rg ≈ 2.2·N^0.38 Å; an extended or disordered chain has a much larger Rg. The Cα contact count is the number of residue pairs whose Cα atoms are within 8 Å and are more than four positions apart in sequence — a standard proxy for tertiary packing density. The bounding box is the smallest axis-aligned box enclosing all Cα atoms.

Secondary structure (3-state, P-SEA). Three-state secondary structure (P-SEA) collapses the eight DSSP classes into helix (a), strand (b), and coil (c). P-SEA assigns these from Cα geometry alone — distances and angles — without requiring backbone oxygens, so it works on any Cα trace.

Secondary structure (8-state, DSSP). Secondary structure is the local, repeating backbone conformation. DSSP classifies it into eight states by reading the hydrogen-bond network: three helix types (H, G, I), two β types (E, B), two non-regular types (T, S), and unstructured coil (-).

Foldseek 3Di. The Foldseek 3Di string encodes local tertiary geometry as a 20-letter alphabet — one character per residue — derived from the relative positions of nearby Cα atoms. Unlike the amino-acid sequence, 3Di is a direct function of the 3D structure, so two proteins with the same fold have similar 3Di strings even at low sequence identity.

mmCIF coordinates. Structure coordinates are given as an mmCIF _atom_site loop: one row per atom with element, residue name, chain id, sequence number, and x/y/z position in Å. Only the four main-chain atoms per residue are included here; side chains are omitted to keep the record compact.

Sequence. This is the polypeptide sequence — one letter per residue, N-terminus first. Length ranges from a few dozen residues for small domains to over a thousand for large multi-domain proteins.